Protein AF-Q2L3U1-F1 (afdb_monomer_lite)

Foldseek 3Di:
DDDDDPPDDFWDKDKDWFAFDQPDDQQDKDWDWDKDWDDDPQWIKIKIWTWMQHCVVVVDRFIFTWIWIDGGDPDDIDIFVNDPDDDDDPPDPHGHGDGDDDHDDPPPDTDMDMDMDGDDDDDD

Radius of gyration: 16.15 Å; chains: 1; bounding box: 36×36×48 Å

pLDDT: mean 86.33, std 13.74, range [38.16, 97.81]

Organism: Triticum aestivum (NCBI:txid4565)

Sequence (124 aa):
MWHTEPGQFYGLRAEMSIWASPNLETSQESGASLQIYCQDGGHYNLIQVGFHISPSLYHNRDIRFFTYWTKDLKSKGCYNSQCTGYVPASGAKLVPGQAIAPPSVYGIQDHYMRISINKVQHSS

Secondary structure (DSSP, 8-state):
-PPPPTT---EEEEEEE----TT--TT--EEEEEEEEEEETTEEEEEEEEEEE-HHHHSS---EEEEEEESSSSS--EETTSSTT--PPTT-S--TT-B--PPPBTTTB--EEEEEEE------

Structure (mmCIF, N/CA/C/O backbone):
data_AF-Q2L3U1-F1
#
_entry.id   AF-Q2L3U1-F1
#
loop_
_atom_site.group_PDB
_atom_site.id
_atom_site.type_symbol
_atom_site.label_atom_id
_atom_site.label_alt_id
_atom_site.label_comp_id
_atom_site.label_asym_id
_atom_site.label_entity_id
_atom_site.label_seq_id
_atom_site.pdbx_PDB_ins_code
_atom_site.Cartn_x
_atom_site.Cartn_y
_atom_site.Cartn_z
_atom_site.occupancy
_atom_site.B_iso_or_equiv
_atom_site.auth_seq_id
_atom_site.auth_comp_id
_atom_site.auth_asym_id
_atom_site.auth_atom_id
_atom_site.pdbx_PDB_model_num
ATOM 1 N N . MET A 1 1 ? 19.244 -21.146 2.102 1.00 38.16 1 MET A N 1
ATOM 2 C CA . MET A 1 1 ? 18.984 -19.727 1.782 1.00 38.16 1 MET A CA 1
ATOM 3 C C . MET A 1 1 ? 18.936 -19.641 0.267 1.00 38.16 1 MET A C 1
ATOM 5 O O . MET A 1 1 ? 19.883 -20.085 -0.364 1.00 38.16 1 MET A O 1
ATOM 9 N N . TRP A 1 2 ? 17.808 -19.247 -0.321 1.00 38.97 2 TRP A N 1
ATOM 10 C CA . TRP A 1 2 ? 17.662 -19.201 -1.780 1.00 38.97 2 TRP A CA 1
ATOM 11 C C . TRP A 1 2 ? 18.340 -17.932 -2.290 1.00 38.97 2 TRP A C 1
ATOM 13 O O . TRP A 1 2 ? 17.965 -16.842 -1.867 1.00 38.97 2 TRP A O 1
ATOM 23 N N . HIS A 1 3 ? 19.368 -18.068 -3.127 1.00 45.22 3 HIS A N 1
ATOM 24 C CA . HIS A 1 3 ? 20.046 -16.933 -3.751 1.00 45.22 3 HIS A CA 1
ATOM 25 C C . HIS A 1 3 ? 19.560 -16.828 -5.198 1.00 45.22 3 HIS A C 1
ATOM 27 O O . HIS A 1 3 ? 19.578 -17.814 -5.930 1.00 45.22 3 HIS A O 1
ATOM 33 N N . THR A 1 4 ? 19.096 -15.648 -5.597 1.00 50.00 4 THR A N 1
ATOM 34 C CA . THR A 1 4 ? 18.811 -15.317 -6.999 1.00 50.00 4 THR A CA 1
ATOM 35 C C . THR A 1 4 ? 20.109 -14.961 -7.718 1.00 50.00 4 THR A C 1
ATOM 37 O O . THR A 1 4 ? 20.982 -14.330 -7.116 1.00 50.00 4 THR A O 1
ATOM 40 N N . GLU A 1 5 ? 20.234 -15.321 -8.998 1.00 63.03 5 GLU A N 1
ATOM 41 C CA . GLU A 1 5 ? 21.354 -14.863 -9.826 1.00 63.03 5 GLU A CA 1
ATOM 42 C C . GLU A 1 5 ? 21.398 -13.322 -9.867 1.00 63.03 5 GLU A C 1
ATOM 44 O O . GLU A 1 5 ? 20.343 -12.679 -9.976 1.00 63.03 5 GLU A O 1
ATOM 49 N N . PRO A 1 6 ? 22.590 -12.701 -9.783 1.00 56.53 6 PRO A N 1
ATOM 50 C CA . PRO A 1 6 ? 22.736 -11.258 -9.940 1.00 56.53 6 PRO A CA 1
ATOM 51 C C . PRO A 1 6 ? 22.058 -10.764 -11.229 1.00 56.53 6 PRO A C 1
ATOM 53 O O . PRO A 1 6 ? 22.342 -11.254 -12.317 1.00 56.53 6 PRO A O 1
ATOM 56 N N . GLY A 1 7 ? 21.147 -9.794 -11.106 1.00 59.19 7 GLY A N 1
ATOM 57 C CA . GLY A 1 7 ? 20.425 -9.202 -12.242 1.00 59.19 7 GLY A CA 1
ATOM 58 C C . GLY A 1 7 ? 19.076 -9.848 -12.589 1.00 59.19 7 GLY A C 1
ATOM 59 O O . GLY A 1 7 ? 18.339 -9.295 -13.406 1.00 59.19 7 GLY A O 1
ATOM 60 N N . GLN A 1 8 ? 18.689 -10.957 -11.950 1.00 64.75 8 GLN A N 1
ATOM 61 C CA . GLN A 1 8 ? 17.377 -11.574 -12.162 1.00 64.75 8 GLN A CA 1
ATOM 62 C C . GLN A 1 8 ? 16.421 -11.299 -10.994 1.00 64.75 8 GLN A C 1
ATOM 64 O O . GLN A 1 8 ? 16.465 -11.945 -9.949 1.00 64.75 8 GLN A O 1
ATOM 69 N N . PHE A 1 9 ? 15.510 -10.341 -11.191 1.00 71.19 9 PHE A N 1
ATOM 70 C CA . PHE A 1 9 ? 14.384 -10.096 -10.289 1.00 71.19 9 PHE A CA 1
ATOM 71 C C . PHE A 1 9 ? 13.112 -10.756 -10.829 1.00 71.19 9 PHE A C 1
ATOM 73 O O . PHE A 1 9 ? 12.632 -10.414 -11.912 1.00 71.19 9 PHE A O 1
ATOM 80 N N . TYR A 1 10 ? 12.559 -11.685 -10.054 1.00 77.75 10 TYR A N 1
ATOM 81 C CA . TYR A 1 10 ? 11.349 -12.434 -10.406 1.00 77.75 10 TYR A CA 1
ATOM 82 C C . TYR A 1 10 ? 10.082 -11.834 -9.793 1.00 77.75 10 TYR A C 1
ATOM 84 O O . TYR A 1 10 ? 8.985 -11.985 -10.332 1.00 77.75 10 TYR A O 1
ATOM 92 N N . GLY A 1 11 ? 10.231 -11.120 -8.681 1.00 82.00 11 GLY A N 1
ATOM 93 C CA . GLY A 1 11 ? 9.122 -10.577 -7.923 1.00 82.00 11 GLY A CA 1
ATOM 94 C C . GLY A 1 11 ? 9.430 -10.477 -6.438 1.00 82.00 11 GLY A C 1
ATOM 95 O O . GLY A 1 11 ? 10.495 -10.871 -5.968 1.00 82.00 11 GLY A O 1
ATOM 96 N N . LEU A 1 12 ? 8.455 -9.963 -5.700 1.00 85.88 12 LEU A N 1
ATOM 97 C CA . LEU A 1 12 ? 8.461 -9.858 -4.252 1.00 85.88 12 LEU A CA 1
ATOM 98 C C . LEU A 1 12 ? 7.113 -10.327 -3.719 1.00 85.88 12 LEU A C 1
ATOM 100 O O . LEU A 1 12 ? 6.061 -9.967 -4.249 1.00 85.88 12 LEU A O 1
ATOM 104 N N . ARG A 1 13 ? 7.143 -11.095 -2.633 1.00 90.25 13 ARG A N 1
ATOM 105 C CA . ARG A 1 13 ? 5.956 -11.440 -1.857 1.00 90.25 13 ARG A CA 1
ATOM 106 C C . ARG A 1 13 ? 6.188 -11.053 -0.409 1.00 90.25 13 ARG A C 1
ATOM 108 O O . ARG A 1 13 ? 7.231 -11.388 0.142 1.00 90.25 13 ARG A O 1
ATOM 115 N N . ALA A 1 14 ? 5.205 -10.407 0.202 1.00 92.38 14 ALA A N 1
ATOM 116 C CA . ALA A 1 14 ? 5.213 -10.160 1.634 1.00 92.38 14 ALA A CA 1
ATOM 117 C C . ALA A 1 14 ? 3.826 -10.346 2.234 1.00 92.38 14 ALA A C 1
ATOM 119 O O . ALA A 1 14 ? 2.806 -10.284 1.541 1.00 92.38 14 ALA A O 1
ATOM 120 N N . GLU A 1 15 ? 3.820 -10.558 3.538 1.00 95.12 15 GLU A N 1
ATOM 121 C CA . GLU A 1 15 ? 2.637 -10.574 4.378 1.00 95.12 15 GLU A CA 1
ATOM 122 C C . GLU A 1 15 ? 2.801 -9.482 5.432 1.00 95.12 15 GLU A C 1
ATOM 124 O O . GLU A 1 15 ? 3.875 -9.350 6.017 1.00 95.12 15 GLU A O 1
ATOM 129 N N . MET A 1 16 ? 1.773 -8.660 5.622 1.00 94.81 16 MET A N 1
ATOM 130 C CA . MET A 1 16 ? 1.802 -7.546 6.569 1.00 94.81 16 MET A CA 1
ATOM 131 C C . MET A 1 16 ? 0.496 -7.483 7.352 1.00 94.81 16 MET A C 1
ATOM 133 O O . MET A 1 16 ? -0.582 -7.672 6.784 1.00 94.81 16 MET A O 1
ATOM 137 N N . SER A 1 17 ? 0.605 -7.230 8.655 1.00 96.06 17 SER A N 1
ATOM 138 C CA . SER A 1 17 ? -0.537 -6.995 9.538 1.00 96.06 17 SER A CA 1
ATOM 139 C C . SER A 1 17 ? -1.209 -5.662 9.202 1.00 96.06 17 SER A C 1
ATOM 141 O O . SER A 1 17 ? -0.513 -4.672 8.962 1.00 96.06 17 SER A O 1
ATOM 143 N N . ILE A 1 18 ? -2.538 -5.625 9.219 1.00 96.69 18 ILE A N 1
ATOM 144 C CA . ILE A 1 18 ? -3.342 -4.485 8.773 1.00 96.69 18 ILE A CA 1
ATOM 145 C C . ILE A 1 18 ? -3.869 -3.726 9.987 1.00 96.69 18 ILE A C 1
ATOM 147 O O . ILE A 1 18 ? -4.747 -4.218 10.685 1.00 96.69 18 ILE A O 1
ATOM 151 N N . TRP A 1 19 ? -3.386 -2.510 10.222 1.00 96.25 19 TRP A N 1
ATOM 152 C CA . TRP A 1 19 ? -3.751 -1.728 11.407 1.00 96.25 19 TRP A CA 1
ATOM 153 C C . TRP A 1 19 ? -4.590 -0.505 11.049 1.00 96.25 19 TRP A C 1
ATOM 155 O O . TRP A 1 19 ? -4.304 0.197 10.079 1.00 96.25 19 TRP A O 1
ATOM 165 N N . ALA A 1 20 ? -5.619 -0.241 11.855 1.00 95.12 20 ALA A N 1
ATOM 166 C CA . ALA A 1 20 ? -6.384 0.997 11.779 1.00 95.12 20 ALA A CA 1
ATOM 167 C C . ALA A 1 20 ? -5.641 2.149 12.471 1.00 95.12 20 ALA A C 1
ATOM 169 O O . ALA A 1 20 ? -4.919 1.945 13.444 1.00 95.12 20 ALA A O 1
ATOM 170 N N . SER A 1 21 ? -5.887 3.371 12.007 1.00 94.69 21 SER A N 1
ATOM 171 C CA . SER A 1 21 ? -5.411 4.609 12.627 1.00 94.69 21 SER A CA 1
ATOM 172 C C . SER A 1 21 ? -6.563 5.624 12.654 1.00 94.69 21 SER A C 1
ATOM 174 O O . SER A 1 21 ? -6.720 6.423 11.728 1.00 94.69 21 SER A O 1
ATOM 176 N N . PRO A 1 22 ? -7.448 5.557 13.668 1.00 85.81 22 PRO A N 1
ATOM 177 C CA . PRO A 1 22 ? -8.709 6.304 13.670 1.00 85.81 22 PRO A CA 1
ATOM 178 C C . PRO A 1 22 ? -8.533 7.820 13.848 1.00 85.81 22 PRO A C 1
ATOM 180 O O . PRO A 1 22 ? -9.421 8.582 13.476 1.00 85.81 22 PRO A O 1
ATOM 183 N N . ASN A 1 23 ? -7.390 8.267 14.375 1.00 92.00 23 ASN A N 1
ATOM 184 C CA . ASN A 1 23 ? -7.154 9.663 14.757 1.00 92.00 23 ASN A CA 1
ATOM 185 C C . ASN A 1 23 ? -6.383 10.471 13.700 1.00 92.00 23 ASN A C 1
ATOM 187 O O . ASN A 1 23 ? -5.815 11.508 14.023 1.00 92.00 23 ASN A O 1
ATOM 191 N N . LEU A 1 24 ? -6.347 10.008 12.446 1.00 94.44 24 LEU A N 1
ATOM 192 C CA . LEU A 1 24 ? -5.703 10.744 11.357 1.00 94.44 24 LEU A CA 1
ATOM 193 C C . LEU A 1 24 ? -6.450 12.044 11.034 1.00 94.44 24 LEU A C 1
ATOM 195 O O . LEU A 1 24 ? -7.669 12.049 10.807 1.00 94.44 24 LEU A O 1
ATOM 199 N N . GLU A 1 25 ? -5.708 13.142 10.966 1.00 96.19 25 GLU A N 1
ATOM 200 C CA . GLU A 1 25 ? -6.176 14.407 10.405 1.00 96.19 25 GLU A CA 1
ATOM 201 C C . GLU A 1 25 ? -6.282 14.330 8.874 1.00 96.19 25 GLU A C 1
ATOM 203 O O . GLU A 1 25 ? -5.721 13.442 8.233 1.00 96.19 25 GLU A O 1
ATOM 208 N N . THR A 1 26 ? -6.995 15.280 8.260 1.00 94.88 26 THR A N 1
ATOM 209 C CA . THR A 1 26 ? -7.249 15.273 6.809 1.00 94.88 26 THR A CA 1
ATOM 210 C C . THR A 1 26 ? -5.969 15.283 5.966 1.00 94.88 26 THR A C 1
ATOM 212 O O . THR A 1 26 ? -5.944 14.691 4.892 1.00 94.88 26 THR A O 1
ATOM 215 N N . SER A 1 27 ? -4.911 15.942 6.442 1.00 95.50 27 SER A N 1
ATOM 216 C CA . SER A 1 27 ? -3.614 16.072 5.764 1.00 95.50 27 SER A CA 1
ATOM 217 C C . SER A 1 27 ? -2.638 14.926 6.052 1.00 95.50 27 SER A C 1
ATOM 219 O O . SER A 1 27 ? -1.531 14.933 5.517 1.00 95.50 27 SER A O 1
ATOM 221 N N . GLN A 1 28 ? -3.013 13.966 6.899 1.00 95.75 28 GLN A N 1
ATOM 222 C CA . GLN A 1 28 ? -2.141 12.873 7.317 1.00 95.75 28 GLN A CA 1
ATOM 223 C C . GLN A 1 28 ? -2.450 11.579 6.560 1.00 95.75 28 GLN A C 1
ATOM 225 O O . GLN A 1 28 ? -3.557 11.364 6.073 1.00 95.75 28 GLN A O 1
ATOM 230 N N . GLU A 1 29 ? -1.464 10.687 6.513 1.00 95.50 29 GLU A N 1
ATOM 231 C CA . GLU A 1 29 ? -1.593 9.339 5.966 1.00 95.50 29 GLU A CA 1
ATOM 232 C C . GLU A 1 29 ? -0.856 8.350 6.876 1.00 95.50 29 GLU A C 1
ATOM 234 O O . GLU A 1 29 ? 0.176 8.675 7.466 1.00 95.50 29 GLU A O 1
ATOM 239 N N . SER A 1 30 ? -1.389 7.137 7.010 1.00 96.62 30 SER A N 1
ATOM 240 C CA . SER A 1 30 ? -0.721 6.030 7.703 1.00 96.62 30 SER A CA 1
ATOM 241 C C . SER A 1 30 ? -0.954 4.732 6.947 1.00 96.62 30 SER A C 1
ATOM 243 O O . SER A 1 30 ? -2.033 4.525 6.396 1.00 96.62 30 SER A O 1
ATOM 245 N N . GLY A 1 31 ? 0.032 3.843 6.921 1.00 95.94 31 GLY A N 1
ATOM 246 C CA . GLY A 1 31 ? -0.076 2.585 6.198 1.00 95.94 31 GLY A CA 1
ATOM 247 C C . GLY A 1 31 ? 1.218 1.788 6.193 1.00 95.94 31 GLY A C 1
ATOM 248 O O . GLY A 1 31 ? 2.227 2.194 6.768 1.00 95.94 31 GLY A O 1
ATOM 249 N N . ALA A 1 32 ? 1.181 0.654 5.504 1.00 96.19 32 ALA A N 1
ATOM 250 C CA . ALA A 1 32 ? 2.348 -0.167 5.218 1.00 96.19 32 ALA A CA 1
ATOM 251 C C . ALA A 1 32 ? 2.314 -0.598 3.752 1.00 96.19 32 ALA A C 1
ATOM 253 O O . ALA A 1 32 ? 1.250 -0.822 3.171 1.00 96.19 32 ALA A O 1
ATOM 254 N N . SER A 1 33 ? 3.488 -0.702 3.131 1.00 95.25 33 SER A N 1
ATOM 255 C CA . SER A 1 33 ? 3.576 -1.006 1.704 1.00 95.25 33 SER A CA 1
ATOM 256 C C . SER A 1 33 ? 4.893 -1.663 1.325 1.00 95.25 33 SER A C 1
ATOM 258 O O . SER A 1 33 ? 5.903 -1.514 2.010 1.00 95.25 33 SER A O 1
ATOM 260 N N . LEU A 1 34 ? 4.864 -2.365 0.198 1.00 93.50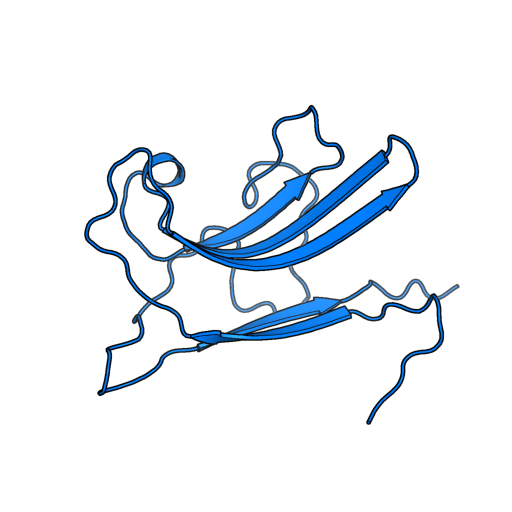 34 LEU A N 1
ATOM 261 C CA . LEU A 1 34 ? 6.038 -2.814 -0.532 1.00 93.50 34 LEU A CA 1
ATOM 262 C C . LEU A 1 34 ? 6.345 -1.819 -1.638 1.00 93.50 34 LEU A C 1
ATOM 264 O O . LEU A 1 34 ? 5.430 -1.357 -2.320 1.00 93.50 34 LEU A O 1
ATOM 268 N N . GLN A 1 35 ? 7.628 -1.544 -1.836 1.00 90.62 35 GLN A N 1
ATOM 269 C CA . GLN A 1 35 ? 8.117 -0.661 -2.884 1.00 90.62 35 GLN A CA 1
ATOM 270 C C . GLN A 1 35 ? 9.165 -1.383 -3.725 1.00 90.62 35 GLN A C 1
ATOM 272 O O . GLN A 1 35 ? 10.090 -1.994 -3.191 1.00 90.62 35 GLN A O 1
ATOM 277 N N . ILE A 1 36 ? 9.019 -1.299 -5.043 1.00 87.69 36 ILE A N 1
ATOM 278 C CA . ILE A 1 36 ? 10.035 -1.697 -6.015 1.00 87.69 36 ILE A CA 1
ATOM 279 C C . ILE A 1 36 ? 10.403 -0.438 -6.773 1.00 87.69 36 ILE A C 1
ATOM 281 O O . ILE A 1 36 ? 9.548 0.154 -7.432 1.00 87.69 36 ILE A O 1
ATOM 285 N N . TYR A 1 37 ? 11.666 -0.042 -6.684 1.00 88.06 37 TYR A N 1
ATOM 286 C CA . TYR A 1 37 ? 12.173 1.103 -7.415 1.00 88.06 37 TYR A CA 1
ATOM 287 C C . TYR A 1 37 ? 13.425 0.740 -8.201 1.00 88.06 37 TYR A C 1
ATOM 289 O O . TYR A 1 37 ? 14.161 -0.183 -7.856 1.00 88.06 37 TYR A O 1
ATOM 297 N N . CYS A 1 38 ? 13.652 1.479 -9.276 1.00 86.12 38 CYS A N 1
ATOM 298 C CA . CYS A 1 38 ? 14.879 1.427 -10.047 1.00 86.12 38 CYS A CA 1
ATOM 299 C C . CYS A 1 38 ? 15.333 2.857 -10.302 1.00 86.12 38 CYS A C 1
ATOM 301 O O . CYS A 1 38 ? 14.529 3.695 -10.716 1.00 86.12 38 CYS A O 1
ATOM 303 N N . GLN A 1 39 ? 16.609 3.119 -10.040 1.00 86.56 39 GLN A N 1
ATOM 304 C CA . GLN A 1 39 ? 17.237 4.398 -10.311 1.00 86.56 39 GLN A CA 1
ATOM 305 C C . GLN A 1 39 ? 18.491 4.165 -11.144 1.00 86.56 39 GLN A C 1
ATOM 307 O O . GLN A 1 39 ? 19.355 3.386 -10.748 1.00 86.56 39 GLN A O 1
ATOM 312 N N . ASP A 1 40 ? 18.574 4.850 -12.279 1.00 82.75 40 ASP A N 1
ATOM 313 C CA . ASP A 1 40 ? 19.741 4.838 -13.156 1.00 82.75 40 ASP A CA 1
ATOM 314 C C . ASP A 1 40 ? 19.987 6.257 -13.677 1.00 82.75 40 ASP A C 1
ATOM 316 O O . ASP A 1 40 ? 19.159 6.839 -14.386 1.00 82.75 40 ASP A O 1
ATOM 320 N N . GLY A 1 41 ? 21.092 6.863 -13.240 1.00 84.44 41 GLY A N 1
ATOM 321 C CA . GLY A 1 41 ? 21.369 8.280 -13.459 1.00 84.44 41 GLY A CA 1
ATOM 322 C C . GLY A 1 41 ? 20.204 9.178 -13.017 1.00 84.44 41 GLY A C 1
ATOM 323 O O . GLY A 1 41 ? 19.827 9.210 -11.844 1.00 84.44 41 GLY A O 1
ATOM 324 N N . GLY A 1 42 ? 19.639 9.928 -13.969 1.00 82.19 42 GLY A N 1
ATOM 325 C CA . GLY A 1 42 ? 18.484 10.809 -13.753 1.00 82.19 42 GLY A CA 1
ATOM 326 C C . GLY A 1 42 ? 17.115 10.128 -13.871 1.00 82.19 42 GLY A C 1
ATOM 327 O O . GLY A 1 42 ? 16.096 10.793 -13.676 1.00 82.19 42 GLY A O 1
ATOM 328 N N . HIS A 1 43 ? 17.067 8.837 -14.207 1.00 83.62 43 HIS A N 1
ATOM 329 C CA . HIS A 1 43 ? 15.829 8.075 -14.339 1.00 83.62 43 HIS A CA 1
ATOM 330 C C . HIS A 1 43 ? 15.461 7.414 -13.015 1.00 83.62 43 HIS A C 1
ATOM 332 O O . HIS A 1 43 ? 16.312 6.842 -12.337 1.00 83.62 43 HIS A O 1
ATOM 338 N N . TYR A 1 44 ? 14.180 7.473 -12.662 1.00 88.69 44 TYR A N 1
ATOM 339 C CA . TYR A 1 44 ? 13.648 6.889 -11.439 1.00 88.69 44 TYR A CA 1
ATOM 340 C C . TYR A 1 44 ? 12.279 6.300 -11.725 1.00 88.69 44 TYR A C 1
ATOM 342 O O . TYR A 1 44 ? 11.406 7.009 -12.199 1.00 88.69 44 TYR A O 1
ATOM 350 N N . ASN A 1 45 ? 12.061 5.036 -11.401 1.00 88.75 45 ASN A N 1
ATOM 351 C CA . ASN A 1 45 ? 10.739 4.429 -11.463 1.00 88.75 45 ASN A CA 1
ATOM 352 C C . ASN A 1 45 ? 10.427 3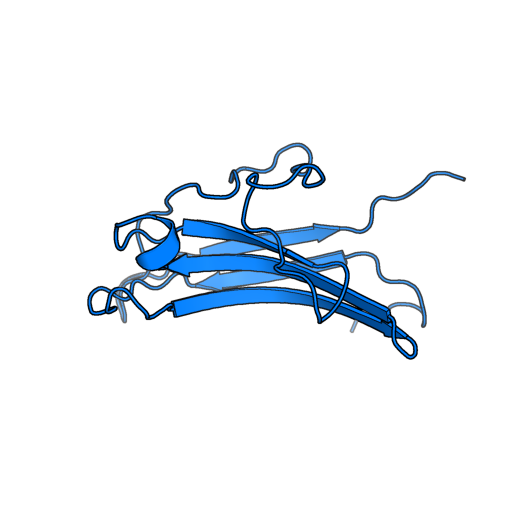.812 -10.112 1.00 88.75 45 ASN A C 1
ATOM 354 O O . ASN A 1 45 ? 11.307 3.206 -9.505 1.00 88.75 45 ASN A O 1
ATOM 358 N N . LEU A 1 46 ? 9.181 3.932 -9.668 1.00 89.38 46 LEU A N 1
ATOM 359 C CA . LEU A 1 46 ? 8.701 3.343 -8.425 1.00 89.38 46 LEU A CA 1
ATOM 360 C C . LEU A 1 46 ? 7.324 2.738 -8.651 1.00 89.3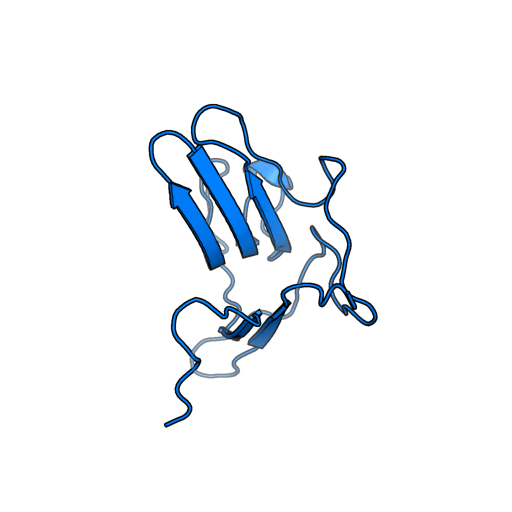8 46 LEU A C 1
ATOM 362 O O . LEU A 1 46 ? 6.442 3.373 -9.228 1.00 89.38 46 LEU A O 1
ATOM 366 N N . ILE A 1 47 ? 7.139 1.536 -8.122 1.00 88.94 47 ILE A N 1
ATOM 367 C CA . ILE A 1 47 ? 5.842 0.909 -7.904 1.00 88.94 47 ILE A CA 1
ATOM 368 C C . ILE A 1 47 ? 5.725 0.628 -6.411 1.00 88.94 47 ILE A C 1
ATOM 370 O O . ILE A 1 47 ? 6.615 0.027 -5.812 1.00 88.94 47 ILE A O 1
ATOM 374 N N . GLN A 1 48 ? 4.610 1.034 -5.821 1.00 92.50 48 GLN A N 1
ATOM 375 C CA . GLN A 1 48 ? 4.276 0.844 -4.422 1.00 92.50 48 GLN A CA 1
ATOM 376 C C . GLN A 1 48 ? 2.907 0.178 -4.309 1.00 92.50 48 GLN A C 1
ATOM 378 O O . GLN A 1 48 ? 1.964 0.553 -5.004 1.00 92.50 48 GLN A O 1
ATOM 383 N N . VAL A 1 49 ? 2.794 -0.823 -3.441 1.00 93.31 49 VAL A N 1
ATOM 384 C CA . VAL A 1 49 ? 1.544 -1.557 -3.211 1.00 93.31 49 VAL A CA 1
ATOM 385 C C . VAL A 1 49 ? 1.418 -1.884 -1.731 1.00 93.31 49 VAL A C 1
ATOM 387 O O . VAL A 1 49 ? 2.367 -2.376 -1.121 1.00 93.31 49 VAL A O 1
ATOM 390 N N . GLY A 1 50 ? 0.255 -1.632 -1.141 1.00 95.88 50 GLY A N 1
ATOM 391 C CA . GLY A 1 50 ? 0.067 -1.796 0.296 1.00 95.88 50 GLY A CA 1
ATOM 392 C C . GLY A 1 50 ? -1.350 -1.517 0.759 1.00 95.88 50 GLY A C 1
ATOM 393 O O . GLY A 1 50 ? -2.294 -1.536 -0.034 1.00 95.88 50 GLY A O 1
ATOM 394 N N . PHE A 1 51 ? -1.480 -1.223 2.047 1.00 96.94 51 PHE A N 1
ATOM 395 C CA . PHE A 1 51 ? -2.661 -0.569 2.589 1.00 96.94 51 PHE A CA 1
ATOM 396 C C . PHE A 1 51 ? -2.290 0.799 3.149 1.00 96.94 51 PHE A C 1
ATOM 398 O O . PHE A 1 51 ? -1.184 0.999 3.651 1.00 96.94 51 PHE A O 1
ATOM 405 N N . HIS A 1 52 ? -3.240 1.721 3.106 1.00 97.69 52 HIS A N 1
ATOM 406 C CA . HIS A 1 52 ? -3.130 2.998 3.798 1.00 97.69 52 HIS A CA 1
ATOM 407 C C . HIS A 1 52 ? -4.492 3.518 4.234 1.00 97.69 52 HIS A C 1
ATOM 409 O O . HIS A 1 52 ? -5.535 3.013 3.819 1.00 97.69 52 HIS A O 1
ATOM 415 N N . ILE A 1 53 ? -4.466 4.536 5.076 1.00 97.81 53 ILE A N 1
ATOM 416 C CA . ILE A 1 53 ? -5.605 5.347 5.470 1.00 97.81 53 ILE A CA 1
ATOM 417 C C . ILE A 1 53 ? -5.231 6.765 5.069 1.00 97.81 53 ILE A C 1
ATOM 419 O O . ILE A 1 53 ? -4.319 7.353 5.650 1.00 97.81 53 ILE A O 1
ATOM 423 N N . SER A 1 54 ? -5.908 7.283 4.049 1.00 97.06 54 SER A N 1
ATOM 424 C CA . SER A 1 54 ? -5.590 8.575 3.439 1.00 97.06 54 SER A CA 1
ATOM 425 C C . SER A 1 54 ? -6.871 9.406 3.321 1.00 97.06 54 SER A C 1
ATOM 427 O O . SER A 1 54 ? -7.587 9.317 2.316 1.00 97.06 54 SER A O 1
ATOM 429 N N . PRO A 1 55 ? -7.223 10.190 4.359 1.00 96.81 55 PRO A N 1
ATOM 430 C CA . PRO A 1 55 ? -8.452 10.975 4.355 1.00 96.81 55 PRO A CA 1
ATOM 431 C C . PRO A 1 55 ? -8.482 12.048 3.266 1.00 96.81 55 PRO A C 1
ATOM 433 O O . PRO A 1 55 ? -9.552 12.337 2.731 1.00 96.81 55 PRO A O 1
ATOM 436 N N . SER A 1 56 ? -7.324 12.596 2.884 1.00 95.62 56 SER A N 1
ATOM 437 C CA . SER A 1 56 ? -7.217 13.518 1.746 1.00 95.62 56 SER A CA 1
ATOM 438 C C . SER A 1 56 ? -7.625 12.869 0.418 1.00 95.62 56 SER A C 1
ATOM 440 O O . SER A 1 56 ? -8.227 13.536 -0.422 1.00 95.62 56 SER A O 1
ATOM 442 N N . LEU A 1 57 ? -7.333 11.574 0.240 1.00 95.19 57 LEU A N 1
ATOM 443 C CA . LEU A 1 57 ? -7.569 10.844 -1.004 1.00 95.19 57 LEU A CA 1
ATOM 444 C C . LEU A 1 57 ? -8.983 10.255 -1.102 1.00 95.19 57 LEU A C 1
ATOM 446 O O . LEU A 1 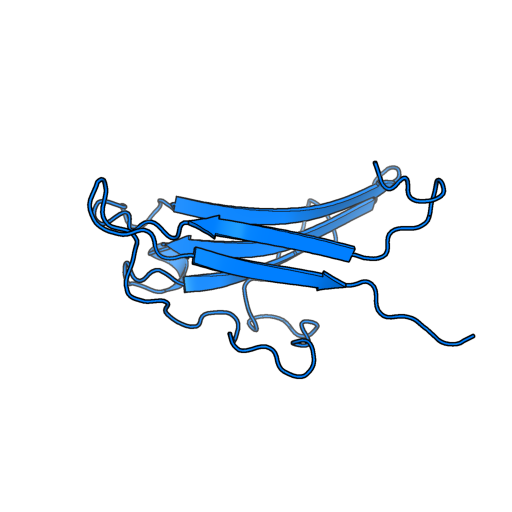57 ? -9.539 10.207 -2.197 1.00 95.19 57 LEU A O 1
ATOM 450 N N . TYR A 1 58 ? -9.553 9.784 0.013 1.00 95.25 58 TYR A N 1
ATOM 451 C CA . TYR A 1 58 ? -10.835 9.056 0.011 1.00 95.25 58 TYR A CA 1
ATOM 452 C C . TYR A 1 58 ? -11.976 9.756 0.749 1.00 95.25 58 TYR A C 1
ATOM 454 O O . TYR A 1 58 ? -13.103 9.263 0.715 1.00 95.25 58 TYR A O 1
ATOM 462 N N . HIS A 1 59 ? -11.703 10.869 1.435 1.00 95.56 59 HIS A N 1
ATOM 463 C CA . HIS A 1 59 ? -12.682 11.610 2.240 1.00 95.56 59 HIS A CA 1
ATOM 464 C C . HIS A 1 59 ? -13.323 10.778 3.371 1.00 95.56 59 HIS A C 1
ATOM 466 O O . HIS A 1 59 ? -14.415 11.082 3.845 1.00 95.56 59 HIS A O 1
ATOM 472 N N . ASN A 1 60 ? -12.633 9.726 3.821 1.00 94.94 60 ASN A N 1
ATOM 473 C CA . ASN A 1 60 ? -12.974 8.891 4.974 1.00 94.94 60 ASN A CA 1
ATOM 474 C C . ASN A 1 60 ? -11.693 8.325 5.616 1.00 94.94 60 ASN A C 1
ATOM 476 O O . ASN A 1 60 ? -10.585 8.628 5.178 1.00 94.94 60 ASN A O 1
ATOM 480 N N . ARG A 1 61 ? -11.838 7.526 6.677 1.00 95.50 61 ARG A N 1
ATOM 481 C CA . ARG A 1 61 ? -10.717 6.902 7.406 1.00 95.50 61 ARG A CA 1
ATOM 482 C C . ARG A 1 61 ? -10.683 5.383 7.245 1.00 95.50 61 ARG A C 1
ATOM 484 O O . ARG A 1 61 ? -10.149 4.683 8.103 1.00 95.50 61 ARG A O 1
ATOM 491 N N . ASP A 1 62 ? -11.262 4.873 6.164 1.00 96.81 62 ASP A N 1
ATOM 492 C CA . ASP A 1 62 ? -11.220 3.444 5.888 1.00 96.81 62 ASP A CA 1
ATOM 493 C C . ASP A 1 62 ? -9.789 3.022 5.557 1.00 96.81 62 ASP A C 1
ATOM 495 O O . ASP A 1 62 ? -9.040 3.746 4.894 1.00 96.81 62 ASP A O 1
ATOM 499 N N . ILE A 1 63 ? -9.433 1.804 5.953 1.00 97.69 63 ILE A N 1
ATOM 500 C CA . ILE A 1 63 ? -8.221 1.162 5.461 1.00 97.69 63 ILE A CA 1
ATOM 501 C C . ILE A 1 63 ? -8.457 0.779 4.008 1.00 97.69 63 ILE A C 1
ATOM 503 O O . ILE A 1 63 ? -9.445 0.122 3.683 1.00 97.69 63 ILE A O 1
ATOM 507 N N . ARG A 1 64 ? -7.559 1.187 3.120 1.00 97.25 64 ARG A N 1
ATOM 508 C CA . ARG A 1 64 ? -7.713 1.022 1.677 1.00 97.25 64 ARG A CA 1
ATOM 509 C C . ARG A 1 64 ? -6.518 0.276 1.120 1.00 97.25 64 ARG A C 1
ATOM 511 O O . ARG A 1 64 ? -5.380 0.669 1.366 1.00 97.25 64 ARG A O 1
ATOM 518 N N . PHE A 1 65 ? -6.776 -0.772 0.341 1.00 95.75 65 PHE A N 1
ATOM 519 C CA . PHE A 1 65 ? -5.756 -1.324 -0.544 1.00 95.75 65 PHE A CA 1
ATOM 520 C C . PHE A 1 65 ? -5.370 -0.236 -1.535 1.00 95.75 65 PHE A C 1
ATOM 522 O O . PHE A 1 65 ? -6.251 0.366 -2.153 1.00 95.75 65 PHE A O 1
ATOM 529 N N . PHE A 1 66 ? -4.080 0.017 -1.704 1.00 95.19 66 PHE A N 1
ATOM 530 C CA . PHE A 1 66 ? -3.625 1.026 -2.641 1.00 95.19 66 PHE A CA 1
ATOM 531 C C . PHE A 1 66 ? -2.477 0.534 -3.494 1.00 95.19 66 PHE A C 1
ATOM 533 O O . PHE A 1 66 ? -1.672 -0.319 -3.110 1.00 95.19 66 PHE A O 1
ATOM 540 N N . THR A 1 67 ? -2.415 1.139 -4.668 1.00 93.44 67 THR A N 1
ATOM 541 C CA . THR A 1 67 ? -1.268 1.072 -5.555 1.00 93.44 67 THR A CA 1
ATOM 542 C C . THR A 1 67 ? -0.838 2.495 -5.852 1.00 93.44 67 THR A C 1
ATOM 544 O O . THR A 1 67 ? -1.681 3.375 -6.015 1.00 93.44 67 THR A O 1
ATOM 547 N N . TYR A 1 68 ? 0.459 2.728 -5.937 1.00 93.00 68 TYR A N 1
ATOM 548 C CA . TYR A 1 68 ? 1.022 3.989 -6.384 1.00 93.00 68 TYR A CA 1
ATOM 549 C C . TYR A 1 68 ? 2.157 3.702 -7.354 1.00 93.00 68 TYR A C 1
ATOM 551 O O . TYR A 1 68 ? 2.928 2.764 -7.152 1.00 93.00 68 TYR A O 1
ATOM 559 N N . TRP A 1 69 ? 2.264 4.481 -8.421 1.00 90.62 69 TRP A N 1
ATOM 560 C CA . TRP A 1 69 ? 3.409 4.389 -9.315 1.00 90.62 69 TRP A CA 1
ATOM 561 C C . TRP A 1 69 ? 3.843 5.761 -9.810 1.00 90.62 69 TRP A C 1
ATOM 563 O O . TRP A 1 69 ? 3.032 6.675 -9.956 1.00 90.62 69 TRP A O 1
ATOM 573 N N . THR A 1 70 ? 5.133 5.898 -10.090 1.00 90.88 70 THR A N 1
ATOM 574 C CA . THR A 1 70 ? 5.683 7.062 -10.785 1.00 90.88 70 THR A CA 1
ATOM 575 C C . THR A 1 70 ? 6.812 6.642 -11.719 1.00 90.88 70 THR A C 1
ATOM 577 O O . THR A 1 70 ? 7.491 5.640 -11.483 1.00 90.88 70 THR A O 1
ATOM 580 N N . LYS A 1 71 ? 6.989 7.419 -12.788 1.00 88.00 71 LYS A N 1
ATOM 581 C CA . LYS A 1 71 ? 8.030 7.241 -13.812 1.00 88.00 71 LYS A CA 1
ATOM 582 C C . LYS A 1 71 ? 9.237 8.169 -13.637 1.00 88.00 71 LYS A C 1
ATOM 584 O O . LYS A 1 71 ? 10.160 8.132 -14.447 1.00 88.00 71 LYS A O 1
ATOM 589 N N . ASP A 1 72 ? 9.162 9.079 -12.664 1.00 85.75 72 ASP A N 1
ATOM 590 C CA . ASP A 1 72 ? 10.221 10.023 -12.318 1.00 85.75 72 ASP A CA 1
ATOM 591 C C . ASP A 1 72 ? 9.972 10.633 -10.916 1.00 85.75 72 ASP A C 1
ATOM 593 O O . ASP A 1 72 ? 8.988 10.316 -10.242 1.00 85.75 72 ASP A O 1
ATOM 597 N N . LEU A 1 73 ? 10.887 11.493 -10.461 1.00 83.31 73 LEU A N 1
ATOM 598 C CA . LEU A 1 73 ? 10.794 12.205 -9.175 1.00 83.31 73 LEU A CA 1
ATOM 599 C C . LEU A 1 73 ? 10.094 13.576 -9.268 1.00 83.31 73 LEU A C 1
ATOM 601 O O . LEU A 1 73 ? 9.951 14.254 -8.255 1.00 83.31 73 LEU A O 1
ATOM 605 N N . LYS A 1 74 ? 9.730 14.034 -10.470 1.00 82.88 74 LYS A N 1
ATOM 606 C CA . LYS A 1 74 ? 9.266 15.410 -10.736 1.00 82.88 74 LYS A CA 1
ATOM 607 C C . LYS A 1 74 ? 7.754 15.489 -10.949 1.00 82.88 74 LYS A C 1
ATOM 609 O O . LYS A 1 74 ? 7.121 16.477 -10.589 1.00 82.88 74 LYS A O 1
ATOM 614 N N . SER A 1 75 ? 7.192 14.469 -11.574 1.00 83.75 75 SER A N 1
ATOM 615 C CA . SER A 1 75 ? 5.790 14.321 -11.914 1.00 83.75 75 SER A CA 1
ATOM 616 C C . SER A 1 75 ? 5.005 13.866 -10.691 1.00 83.75 75 SER A C 1
ATOM 618 O O . SER A 1 75 ? 5.487 13.083 -9.871 1.00 83.75 75 SER A O 1
ATOM 620 N N . LYS A 1 76 ? 3.745 14.301 -10.598 1.00 84.38 76 LYS A N 1
ATOM 621 C CA . LYS A 1 76 ? 2.800 13.702 -9.655 1.00 84.38 76 LYS A CA 1
ATOM 622 C C . LYS A 1 76 ? 2.607 12.236 -10.051 1.00 84.38 76 LYS A C 1
ATOM 624 O O . LYS A 1 76 ? 2.220 11.965 -11.187 1.00 84.38 76 LYS A O 1
ATOM 629 N N . GLY A 1 77 ? 2.889 11.309 -9.141 1.00 88.12 77 GLY A N 1
ATOM 630 C CA . GLY A 1 77 ? 2.602 9.901 -9.387 1.00 88.12 77 GLY A CA 1
ATOM 631 C C . GLY A 1 77 ? 1.106 9.600 -9.352 1.00 88.12 77 GLY A C 1
ATOM 632 O O . GLY A 1 77 ? 0.257 10.470 -9.144 1.00 88.12 77 GLY A O 1
ATOM 633 N N . CYS A 1 78 ? 0.790 8.335 -9.565 1.00 91.06 78 CYS A N 1
ATOM 634 C CA . CYS A 1 78 ? -0.551 7.870 -9.856 1.00 91.06 78 CYS A CA 1
ATOM 635 C C . CYS A 1 78 ? -1.031 6.901 -8.786 1.00 91.06 78 CYS A C 1
ATOM 637 O O . CYS A 1 78 ? -0.512 5.791 -8.676 1.00 91.06 78 CYS A O 1
ATOM 639 N N . TYR A 1 79 ? -2.049 7.311 -8.031 1.00 92.75 79 TYR A N 1
ATOM 640 C CA . TYR A 1 79 ? -2.734 6.437 -7.086 1.00 92.75 79 TYR A CA 1
ATOM 641 C C . TYR A 1 79 ? -3.808 5.595 -7.775 1.00 92.75 79 TYR A C 1
ATOM 643 O O . TYR A 1 79 ? -4.597 6.091 -8.580 1.00 92.75 79 TYR A O 1
ATOM 651 N N . ASN A 1 80 ? -3.908 4.335 -7.359 1.00 91.38 80 ASN A N 1
ATOM 652 C CA . ASN A 1 80 ? -4.946 3.387 -7.754 1.00 91.38 80 ASN A CA 1
ATOM 653 C C . ASN A 1 80 ? -5.127 3.349 -9.283 1.00 91.38 80 ASN A C 1
ATOM 655 O O . ASN A 1 80 ? -4.157 3.407 -10.038 1.00 91.38 80 ASN A O 1
ATOM 659 N N . SER A 1 81 ? -6.377 3.291 -9.738 1.00 84.62 81 SER A N 1
ATOM 660 C CA . SER A 1 81 ? -6.747 3.347 -11.154 1.00 84.62 81 SER A CA 1
ATOM 661 C C . SER A 1 81 ? -7.014 4.776 -11.650 1.00 84.62 81 SER A C 1
ATOM 663 O O . SER A 1 81 ? -7.733 4.950 -12.629 1.00 84.62 81 SER A O 1
ATOM 665 N N . GLN A 1 82 ? -6.483 5.813 -10.983 1.00 83.25 82 GLN A N 1
ATOM 666 C CA . GLN A 1 82 ? -6.667 7.207 -11.427 1.00 83.25 82 GLN A CA 1
ATOM 667 C C . GLN A 1 82 ? -5.887 7.526 -12.710 1.00 83.25 82 GLN A C 1
ATOM 669 O O . GLN A 1 82 ? -6.199 8.496 -13.396 1.00 83.25 82 GLN A O 1
ATOM 674 N N . CYS A 1 83 ? -4.893 6.703 -13.046 1.00 81.75 83 CYS A N 1
ATOM 675 C CA . CYS A 1 83 ? -4.140 6.778 -14.290 1.00 81.75 83 CYS A CA 1
ATOM 676 C C . CYS A 1 83 ? -4.215 5.443 -15.034 1.00 81.75 83 CYS A C 1
ATOM 678 O O . CYS A 1 83 ? -4.274 4.373 -14.424 1.00 81.75 83 CYS A O 1
ATOM 680 N N . THR A 1 84 ? -4.137 5.494 -16.360 1.00 69.50 84 THR A N 1
ATOM 681 C CA . THR A 1 84 ? -3.991 4.301 -17.202 1.00 69.50 84 THR A CA 1
ATOM 682 C C . THR A 1 84 ? -2.624 3.651 -16.978 1.00 69.50 84 THR A C 1
ATOM 684 O O . THR A 1 84 ? -1.619 4.358 -16.949 1.00 69.50 84 THR A O 1
ATOM 687 N N . GLY A 1 85 ? -2.567 2.320 -16.866 1.00 64.12 85 GLY A N 1
ATOM 688 C CA . GLY A 1 85 ? -1.299 1.571 -16.827 1.00 64.12 85 GLY A CA 1
ATOM 689 C C . GLY A 1 85 ? -1.190 0.513 -15.728 1.00 64.12 85 GLY A C 1
ATOM 690 O O . GLY A 1 85 ? -0.317 -0.346 -15.808 1.00 64.12 85 GLY A O 1
ATOM 691 N N . TYR A 1 86 ? -2.081 0.521 -14.733 1.00 68.81 86 TYR A N 1
ATOM 692 C CA . TYR A 1 86 ? -2.158 -0.566 -13.757 1.00 68.81 86 TYR A CA 1
ATOM 693 C C . TYR A 1 86 ? -3.060 -1.695 -14.267 1.00 68.81 86 TYR A C 1
ATOM 695 O O . TYR A 1 86 ? -4.218 -1.462 -14.613 1.00 68.81 86 TYR A O 1
ATOM 703 N N . VAL A 1 87 ? -2.539 -2.922 -14.268 1.00 71.56 87 VAL A N 1
ATOM 704 C CA . VAL A 1 87 ? -3.291 -4.136 -14.605 1.00 71.56 87 VAL A CA 1
ATOM 705 C C . VAL A 1 87 ? -3.188 -5.101 -13.419 1.00 71.56 87 VAL A C 1
ATOM 707 O O . VAL A 1 87 ? -2.076 -5.528 -13.093 1.00 71.56 87 VAL A O 1
ATOM 710 N N . PRO A 1 88 ? -4.303 -5.449 -12.747 1.00 74.94 88 PRO A N 1
ATOM 711 C CA . PRO A 1 88 ? -4.289 -6.464 -11.702 1.00 74.94 88 PRO A CA 1
ATOM 712 C C . PRO A 1 88 ? -3.799 -7.801 -12.262 1.00 74.94 88 PRO A C 1
ATOM 714 O O . PRO A 1 88 ? -4.166 -8.196 -13.369 1.00 74.94 88 PRO A O 1
ATOM 717 N N . ALA A 1 89 ? -3.005 -8.532 -11.481 1.00 77.56 89 ALA A N 1
ATOM 718 C CA . ALA A 1 89 ? -2.664 -9.905 -11.834 1.00 77.56 89 ALA A CA 1
ATOM 719 C C . ALA A 1 89 ? -3.935 -10.774 -11.897 1.00 77.56 89 ALA A C 1
ATOM 721 O O . ALA A 1 89 ? -4.881 -10.563 -11.133 1.00 77.56 89 ALA A O 1
ATOM 722 N N . SER A 1 90 ? -3.944 -11.781 -12.775 1.00 79.12 90 SER A N 1
ATOM 723 C CA . SER A 1 90 ? -5.049 -12.745 -12.841 1.00 79.12 90 SER A CA 1
ATOM 724 C C . SER A 1 90 ? -5.278 -13.392 -11.469 1.00 79.12 90 SER A C 1
ATOM 726 O O . SER A 1 90 ? -4.332 -13.852 -10.827 1.00 79.12 90 SER A O 1
ATOM 728 N N . GLY A 1 91 ? -6.527 -13.384 -10.992 1.00 80.81 91 GLY A N 1
ATOM 729 C CA . GLY A 1 91 ? -6.892 -13.898 -9.667 1.00 80.81 91 GLY A CA 1
ATOM 730 C C . GLY A 1 91 ? -6.589 -12.962 -8.488 1.00 80.81 91 GLY A C 1
ATOM 731 O O . GLY A 1 91 ? -6.708 -13.389 -7.336 1.00 80.81 91 GLY A O 1
ATOM 732 N N . ALA A 1 92 ? -6.210 -11.700 -8.732 1.00 83.88 92 ALA A N 1
ATOM 733 C CA . ALA A 1 92 ? -6.083 -10.702 -7.673 1.00 83.88 92 ALA A CA 1
ATOM 734 C C . ALA A 1 92 ? -7.418 -10.527 -6.925 1.00 83.88 92 ALA A C 1
ATOM 736 O O . ALA A 1 92 ? -8.449 -10.228 -7.522 1.00 83.88 92 ALA A O 1
ATOM 737 N N . LYS A 1 93 ? -7.388 -10.713 -5.599 1.00 87.12 93 LYS A N 1
ATOM 738 C CA . LYS A 1 93 ? -8.576 -10.616 -4.729 1.00 87.12 93 LYS A CA 1
ATOM 739 C C . LYS A 1 93 ? -8.937 -9.186 -4.327 1.00 87.12 93 LYS A C 1
ATOM 741 O O . LYS A 1 93 ? -10.025 -8.962 -3.809 1.00 87.12 93 LYS A O 1
ATOM 746 N N . LEU A 1 94 ? -8.001 -8.254 -4.496 1.00 88.81 94 LEU A N 1
ATOM 747 C CA . LEU A 1 94 ? -8.151 -6.855 -4.115 1.00 88.81 94 LEU A CA 1
ATOM 748 C C . LEU A 1 94 ? -8.032 -5.976 -5.354 1.00 88.81 94 LEU A C 1
ATOM 750 O O . LEU A 1 94 ? -7.140 -6.173 -6.180 1.00 88.81 94 LEU A O 1
ATOM 754 N N . VAL A 1 95 ? -8.914 -4.987 -5.442 1.00 89.62 95 VAL A N 1
ATOM 755 C CA . VAL A 1 95 ? -8.888 -3.945 -6.472 1.00 89.62 95 VAL A CA 1
ATOM 756 C C . VAL A 1 95 ? -8.314 -2.662 -5.865 1.00 89.62 95 VAL A C 1
ATOM 758 O O . VAL A 1 95 ? -8.677 -2.329 -4.735 1.00 89.62 95 VAL A O 1
ATOM 761 N N . PRO A 1 96 ? -7.426 -1.917 -6.553 1.00 91.94 96 PRO A N 1
ATOM 762 C CA . PRO A 1 96 ? -6.894 -0.665 -6.016 1.00 91.94 96 PRO A CA 1
ATOM 763 C C . PRO A 1 96 ? -7.997 0.300 -5.561 1.00 91.94 96 PRO A C 1
ATOM 765 O O . PRO A 1 96 ? -8.962 0.543 -6.283 1.00 91.94 96 PRO A O 1
ATOM 768 N N . GLY A 1 97 ? -7.855 0.855 -4.359 1.00 93.31 97 GLY A N 1
ATOM 769 C CA . GLY A 1 97 ? -8.845 1.713 -3.705 1.00 93.31 97 GLY A CA 1
ATOM 770 C C . GLY A 1 97 ? -9.941 0.969 -2.932 1.00 93.31 97 GLY A C 1
ATOM 771 O O . GLY A 1 97 ? -10.770 1.615 -2.284 1.00 93.31 97 GLY A O 1
ATOM 772 N N . GLN A 1 98 ? -9.968 -0.365 -2.961 1.00 94.81 98 GLN A N 1
ATOM 773 C CA . GLN A 1 98 ? -10.932 -1.165 -2.206 1.00 94.81 98 GLN A CA 1
ATOM 774 C C . GLN A 1 98 ? -10.723 -1.008 -0.693 1.00 94.81 98 GLN A C 1
ATOM 776 O O . GLN A 1 98 ? -9.593 -1.064 -0.206 1.00 94.81 98 GLN A O 1
ATOM 781 N N . ALA A 1 99 ? -11.819 -0.831 0.050 1.00 96.69 99 ALA A N 1
ATOM 782 C CA . ALA A 1 99 ? -11.796 -0.832 1.511 1.00 96.69 99 ALA A CA 1
ATOM 783 C C . ALA A 1 99 ? -11.494 -2.238 2.057 1.00 96.69 99 ALA A C 1
ATOM 785 O O . ALA A 1 99 ? -11.995 -3.235 1.532 1.00 96.69 99 ALA A O 1
ATOM 786 N N . ILE A 1 100 ? -10.686 -2.312 3.111 1.00 95.81 100 ILE A N 1
ATOM 787 C CA . ILE A 1 100 ? -10.279 -3.549 3.776 1.00 95.81 100 ILE A CA 1
ATOM 788 C C . ILE A 1 100 ? -10.786 -3.532 5.217 1.00 95.81 100 ILE A C 1
ATOM 790 O O . ILE A 1 100 ? -10.604 -2.554 5.939 1.00 95.81 100 ILE A O 1
ATOM 794 N N . ALA A 1 101 ? -11.388 -4.640 5.641 1.00 94.81 101 ALA A N 1
ATOM 795 C CA . ALA A 1 101 ? -11.830 -4.867 7.009 1.00 94.81 101 ALA A CA 1
ATOM 796 C C . ALA A 1 101 ? -11.863 -6.378 7.319 1.00 94.81 101 ALA A C 1
ATOM 798 O O . ALA A 1 101 ? -11.973 -7.180 6.383 1.00 94.81 101 ALA A O 1
ATOM 799 N N . PRO A 1 102 ? -11.836 -6.774 8.605 1.00 95.75 102 PRO A N 1
ATOM 800 C CA . PRO A 1 102 ? -11.545 -5.938 9.778 1.00 95.75 102 PRO A CA 1
ATOM 801 C C . PRO A 1 102 ? -10.032 -5.648 9.946 1.00 95.75 102 PRO A C 1
ATOM 803 O O . PRO A 1 102 ? -9.209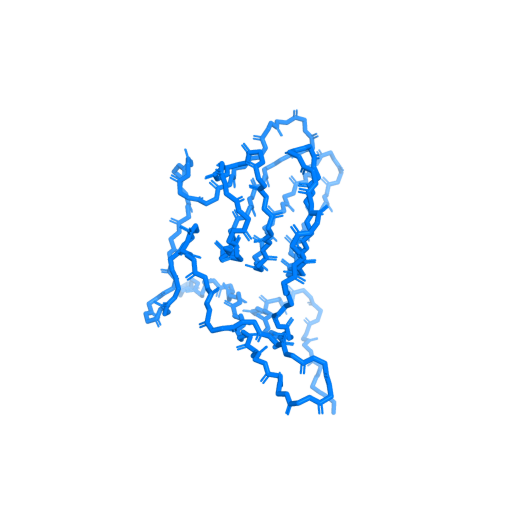 -6.359 9.367 1.00 95.75 102 PRO A O 1
ATOM 806 N N . PRO A 1 103 ? -9.647 -4.604 10.709 1.00 96.75 103 PRO A N 1
ATOM 807 C CA . PRO A 1 103 ? -8.257 -4.376 11.109 1.00 96.75 103 PRO A CA 1
ATOM 808 C C . PRO A 1 103 ? -7.813 -5.333 12.220 1.00 96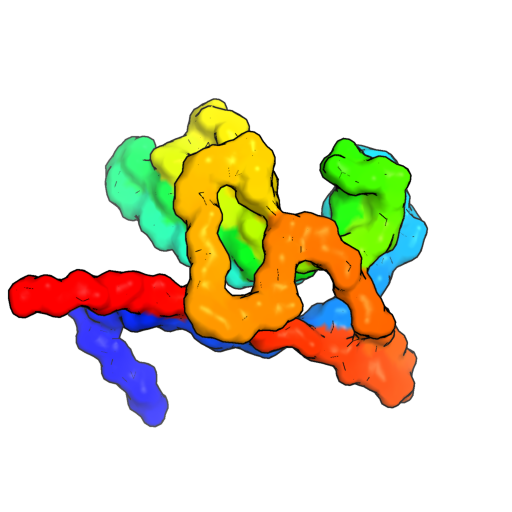.75 103 PRO A C 1
ATOM 810 O O . PRO A 1 103 ? -8.643 -5.841 12.971 1.00 96.75 103 PRO A O 1
ATOM 813 N N . SER A 1 104 ? -6.500 -5.500 12.378 1.00 97.31 104 SER A N 1
ATOM 814 C CA . SER A 1 104 ? -5.877 -6.096 13.560 1.00 97.31 104 SER A CA 1
ATOM 815 C C . SER A 1 104 ? -6.284 -5.373 14.844 1.00 97.31 104 SER A C 1
ATOM 817 O O . SER A 1 104 ? -6.433 -4.147 14.878 1.00 97.31 104 SER A O 1
ATOM 819 N N . VAL A 1 105 ? -6.397 -6.146 15.921 1.00 96.56 105 VAL A N 1
ATOM 820 C CA . VAL A 1 105 ? -6.683 -5.686 17.276 1.00 96.56 105 VAL A CA 1
ATOM 821 C C . VAL A 1 105 ? -5.568 -6.164 18.199 1.00 96.56 105 VAL A C 1
ATOM 823 O O . VAL A 1 105 ? -5.348 -7.366 18.366 1.00 96.56 105 VAL A O 1
ATOM 826 N N . TYR A 1 106 ? -4.866 -5.207 18.808 1.00 94.31 106 TYR A N 1
ATOM 827 C CA . TYR A 1 106 ? -3.679 -5.467 19.620 1.00 94.31 106 TYR A CA 1
ATOM 828 C C . TYR A 1 106 ? -3.971 -6.437 20.765 1.00 94.31 106 TYR A C 1
ATOM 830 O O . TYR A 1 106 ? -4.899 -6.227 21.543 1.00 94.31 106 TYR A O 1
ATOM 838 N N . GLY A 1 107 ? -3.170 -7.501 20.856 1.00 96.56 107 GLY A N 1
ATOM 839 C CA . GLY A 1 107 ? -3.303 -8.533 21.885 1.00 96.56 107 GLY A CA 1
ATOM 840 C C . GLY A 1 107 ? -4.512 -9.462 21.722 1.00 96.56 107 GLY A C 1
ATOM 841 O O . GLY A 1 107 ? -4.703 -10.325 22.574 1.00 96.56 107 GLY A O 1
ATOM 842 N N . ILE A 1 108 ? -5.315 -9.308 20.661 1.00 97.06 108 ILE A N 1
ATOM 843 C CA . ILE A 1 108 ? -6.514 -10.124 20.425 1.00 97.06 108 ILE A CA 1
ATOM 844 C C . ILE A 1 108 ? -6.386 -10.918 19.128 1.00 97.06 108 ILE A C 1
ATOM 846 O O . ILE A 1 108 ? -6.392 -12.146 19.153 1.00 97.06 108 ILE A O 1
ATOM 850 N N . GLN A 1 109 ? -6.301 -10.229 17.990 1.00 96.69 109 GLN A N 1
ATOM 851 C CA . GLN A 1 109 ? -6.324 -10.874 16.683 1.00 96.69 109 GLN A CA 1
ATOM 852 C C . GLN A 1 109 ? -5.611 -10.022 15.646 1.00 96.69 109 GLN A C 1
ATOM 854 O O . GLN A 1 109 ? -5.952 -8.859 15.447 1.00 96.69 109 GLN A O 1
ATOM 859 N N . ASP A 1 110 ? -4.685 -10.639 14.923 1.00 96.19 110 ASP A N 1
ATOM 860 C CA . ASP A 1 110 ? -4.069 -10.012 13.768 1.00 96.19 110 ASP A CA 1
ATOM 861 C C . ASP A 1 110 ? -4.792 -10.403 12.480 1.00 96.19 110 ASP A C 1
ATOM 863 O O . ASP A 1 110 ? -5.075 -11.577 12.221 1.00 96.19 110 ASP A O 1
ATOM 867 N N . HIS A 1 111 ? -5.032 -9.405 11.637 1.00 96.88 111 HIS A N 1
ATOM 868 C CA . HIS A 1 111 ? -5.467 -9.581 10.262 1.00 96.88 111 HIS A CA 1
ATOM 869 C C . HIS A 1 111 ? -4.321 -9.215 9.328 1.00 96.88 111 HIS A C 1
ATOM 871 O O . HIS A 1 111 ? -3.634 -8.214 9.525 1.00 96.88 111 HIS A O 1
ATOM 877 N N . TYR A 1 112 ? -4.116 -10.025 8.294 1.00 95.69 112 TYR A N 1
ATOM 878 C CA . TYR A 1 112 ? -2.972 -9.898 7.401 1.00 95.69 112 TYR A CA 1
ATOM 879 C C . TYR A 1 112 ? -3.417 -9.732 5.955 1.00 95.69 112 TYR A C 1
ATOM 881 O O . TYR A 1 112 ? -4.371 -10.369 5.503 1.00 95.69 112 TYR A O 1
ATOM 889 N N . MET A 1 113 ? -2.669 -8.929 5.200 1.00 93.81 113 MET A N 1
ATOM 890 C CA . MET A 1 113 ? -2.718 -8.950 3.742 1.00 93.81 113 MET A CA 1
ATOM 891 C C . MET A 1 113 ? -1.442 -9.570 3.192 1.00 93.81 113 MET A C 1
ATOM 893 O O . MET A 1 113 ? -0.335 -9.244 3.623 1.00 93.81 113 MET A O 1
ATOM 897 N N . ARG A 1 114 ? -1.604 -10.433 2.190 1.00 93.62 114 ARG A N 1
ATOM 898 C CA . ARG A 1 114 ? -0.496 -11.008 1.433 1.00 93.62 114 ARG A CA 1
ATOM 899 C C . ARG A 1 114 ? -0.457 -10.387 0.047 1.00 93.62 114 ARG A C 1
ATOM 901 O O . ARG A 1 114 ? -1.405 -10.517 -0.723 1.00 93.62 114 ARG A O 1
ATOM 908 N N . ILE A 1 115 ? 0.654 -9.738 -0.272 1.00 91.75 115 ILE A N 1
ATOM 909 C CA . ILE A 1 115 ? 0.873 -9.044 -1.542 1.00 91.75 115 ILE A CA 1
ATOM 910 C C . ILE A 1 115 ? 1.936 -9.806 -2.318 1.00 91.75 115 ILE A C 1
ATOM 912 O O . ILE A 1 115 ? 2.927 -10.257 -1.749 1.00 91.75 115 ILE A O 1
ATOM 916 N N . SER A 1 116 ? 1.726 -9.973 -3.622 1.00 88.62 116 SER A N 1
ATOM 917 C CA . SER A 1 116 ? 2.745 -10.469 -4.548 1.00 88.62 116 SER A CA 1
ATOM 918 C C . SER A 1 116 ? 2.849 -9.520 -5.731 1.00 88.62 116 SER A C 1
ATOM 920 O O . SER A 1 116 ? 1.842 -9.223 -6.370 1.00 88.62 116 SER A O 1
ATOM 922 N N . ILE A 1 117 ? 4.063 -9.071 -6.021 1.00 85.56 117 ILE A N 1
ATOM 923 C CA . ILE A 1 117 ? 4.404 -8.308 -7.217 1.00 85.56 117 ILE A CA 1
ATOM 924 C C . ILE A 1 117 ? 5.329 -9.197 -8.033 1.00 85.56 117 ILE A C 1
ATOM 926 O O . ILE A 1 117 ? 6.367 -9.610 -7.530 1.00 85.56 117 ILE A O 1
ATOM 930 N N . ASN A 1 118 ? 4.957 -9.517 -9.268 1.00 82.88 118 ASN A N 1
ATOM 931 C CA . ASN A 1 118 ? 5.730 -10.419 -10.117 1.00 82.88 118 ASN A CA 1
ATOM 932 C C . ASN A 1 118 ? 6.203 -9.670 -11.358 1.00 82.88 118 ASN A C 1
ATOM 934 O O . ASN A 1 118 ? 5.453 -8.872 -11.924 1.00 82.88 118 ASN A O 1
ATOM 938 N N . LYS A 1 119 ? 7.425 -9.959 -11.806 1.00 79.44 119 LYS A N 1
ATOM 939 C CA . LYS A 1 119 ? 7.852 -9.575 -13.150 1.00 79.44 119 LYS A CA 1
ATOM 940 C C . LYS A 1 119 ? 7.052 -10.411 -14.149 1.00 79.44 119 LYS A C 1
ATOM 942 O O . LYS A 1 119 ? 6.997 -11.633 -14.019 1.00 79.44 119 LYS A O 1
ATOM 947 N N . VAL A 1 120 ? 6.434 -9.771 -15.140 1.00 74.38 120 VAL A N 1
ATOM 948 C CA . VAL A 1 120 ? 5.795 -10.504 -16.241 1.00 74.38 120 VAL A CA 1
ATOM 949 C C . VAL A 1 120 ? 6.896 -11.225 -17.015 1.00 74.38 120 VAL A C 1
ATOM 951 O O . VAL A 1 120 ? 7.841 -10.588 -17.486 1.00 74.38 120 VAL A O 1
ATOM 954 N N . GLN A 1 121 ? 6.807 -12.551 -17.114 1.00 63.25 121 GLN A N 1
ATOM 955 C CA . GLN A 1 121 ? 7.695 -13.297 -17.995 1.00 63.25 121 GLN A CA 1
ATOM 956 C C . GLN A 1 121 ? 7.263 -13.029 -19.434 1.00 63.25 121 GLN A C 1
ATOM 958 O O . GLN A 1 121 ? 6.191 -13.456 -19.853 1.00 63.25 121 GLN A O 1
ATOM 963 N N . HIS A 1 122 ? 8.088 -12.303 -20.182 1.00 55.03 122 HIS A N 1
ATOM 964 C CA . HIS A 1 122 ? 8.002 -12.346 -21.633 1.00 55.03 122 HIS A CA 1
ATOM 965 C C . HIS A 1 122 ? 8.667 -13.646 -22.078 1.00 55.03 122 HIS A C 1
ATOM 967 O O . HIS A 1 122 ? 9.868 -13.827 -21.881 1.00 55.03 122 HIS A O 1
ATOM 973 N N . SER A 1 123 ? 7.877 -14.566 -22.629 1.00 40.94 123 SER A N 1
ATOM 974 C CA . SER A 1 123 ? 8.405 -15.639 -23.464 1.00 40.94 123 SER A CA 1
ATOM 975 C C . SER A 1 123 ? 9.040 -14.983 -24.691 1.00 40.94 123 SER A C 1
ATOM 977 O O . SER A 1 123 ? 8.316 -14.440 -25.528 1.00 40.94 123 SER A O 1
ATOM 979 N N . SER A 1 124 ? 10.373 -14.946 -24.726 1.00 41.25 124 SER A N 1
ATOM 980 C CA . SER A 1 124 ? 11.131 -14.696 -25.959 1.00 41.25 124 SER A CA 1
ATOM 981 C C . SER A 1 124 ? 10.894 -15.828 -26.948 1.00 41.25 124 SER A C 1
ATOM 983 O O . SER A 1 124 ? 10.831 -16.985 -26.471 1.00 41.25 124 SER A O 1
#

InterPro domains:
  IPR004314 Neprosin [PF03080] (29-121)
  IPR004314 Neprosin [PS52045] (1-124)
  IPR053168 Glutamic endopeptidase [PTHR31589] (8-109)